Protein AF-A0A414UQ71-F1 (afdb_monomer)

Secondary structure (DSSP, 8-state):
------HHHHH-GGGTTS-HHHHHHHHHHHHHHHTTTTTT-B-TTS-B-EE--HHHHHHHHT--HHHHHHHHHHHBTTTSSSSEEEEPPSTTPPPEEEEPPHHHHHHHHH--

Organism: Mediterraneibacter gnavus (NCBI:txid33038)

Foldseek 3Di:
DDQDQDPCCVPPPLNVPQDPLLSVVLSVLVVVQVCQVVVVQADPVRAHWDQQDLVNSCVVVVDDSVVSVVSVLCCEPPRHLHQWHWDDDPDPGGITIHGDDSVVSVVVSVVD

pLDDT: mean 93.07, std 5.31, range [68.31, 98.5]

Solvent-accessible surface area (backbone atoms only — not comparable to full-atom values): 6624 Å² total; per-residue (Å²): 140,81,90,84,78,60,64,66,64,71,73,32,75,94,37,64,83,59,52,68,69,36,55,52,49,53,51,54,52,50,57,54,43,74,50,13,68,86,71,61,32,49,48,99,85,71,47,64,27,37,76,72,53,62,66,54,46,17,66,76,68,74,42,54,66,73,53,34,52,48,39,51,38,53,29,18,57,88,76,36,70,34,45,28,43,79,43,83,43,81,81,93,51,67,44,39,36,31,77,48,59,68,72,58,40,54,51,59,62,71,76,106

Nearest PDB structures (foldseek):
  4pql-assembly1_A  TM=7.680E-01  e=7.311E-08  Staphylococcus aureus
  5kbj-assembly2_D  TM=7.665E-01  e=2.384E-07  Staphylococcus aureus
  4pta-assembly1_D  TM=7.851E-01  e=1.201E-05  Staphylococcus aureus subsp. aureus USA300
  5kbj-assembly1_C  TM=7.275E-01  e=6.445E-06  Staphylococcus aureus
  5kbj-assembly2_G  TM=7.678E-01  e=9.361E-06  Staphylococcus aureus

Structure (mmCIF, N/CA/C/O backbone):
data_AF-A0A414UQ71-F1
#
_entry.id   AF-A0A414UQ71-F1
#
loop_
_atom_site.group_PDB
_atom_site.id
_atom_site.type_symbol
_atom_site.label_atom_id
_atom_site.label_alt_id
_atom_site.label_comp_id
_atom_site.label_asym_id
_atom_site.label_entity_id
_atom_site.label_seq_id
_atom_site.pdbx_PDB_ins_code
_atom_site.Cartn_x
_atom_site.Cartn_y
_atom_site.Cartn_z
_atom_site.occupancy
_atom_site.B_iso_or_equiv
_atom_site.auth_seq_id
_atom_site.auth_comp_id
_atom_site.auth_asym_id
_atom_site.auth_atom_id
_atom_site.pdbx_PDB_model_num
ATOM 1 N N . ASN A 1 1 ? -3.320 -20.129 -7.054 1.00 68.31 1 ASN A N 1
ATOM 2 C CA . ASN A 1 1 ? -3.684 -18.701 -7.013 1.00 68.31 1 ASN A CA 1
ATOM 3 C C . ASN A 1 1 ? -2.677 -17.933 -7.854 1.00 68.31 1 ASN A C 1
ATOM 5 O O . ASN A 1 1 ? -1.501 -18.261 -7.757 1.00 68.31 1 ASN A O 1
ATOM 9 N N . VAL A 1 2 ? -3.111 -17.008 -8.711 1.00 82.00 2 VAL A N 1
ATOM 10 C CA . VAL A 1 2 ? -2.233 -16.203 -9.585 1.00 82.00 2 VAL A CA 1
ATOM 11 C C . VAL A 1 2 ? -2.564 -14.737 -9.348 1.00 82.00 2 VAL A C 1
ATOM 13 O O . VAL A 1 2 ? -3.735 -14.380 -9.405 1.00 82.00 2 VAL A O 1
ATOM 16 N N . ILE A 1 3 ? -1.549 -13.903 -9.120 1.00 80.25 3 ILE A N 1
ATOM 17 C CA . ILE A 1 3 ? -1.726 -12.451 -9.017 1.00 80.25 3 ILE A CA 1
ATOM 18 C C . ILE A 1 3 ? -1.723 -11.876 -10.433 1.00 80.25 3 ILE A C 1
ATOM 20 O O . ILE A 1 3 ? -0.749 -12.028 -11.174 1.00 80.25 3 ILE A O 1
ATOM 24 N N . LEU A 1 4 ? -2.816 -11.218 -10.812 1.00 85.06 4 LEU A N 1
ATOM 25 C CA . LEU A 1 4 ? -2.936 -10.525 -12.091 1.00 85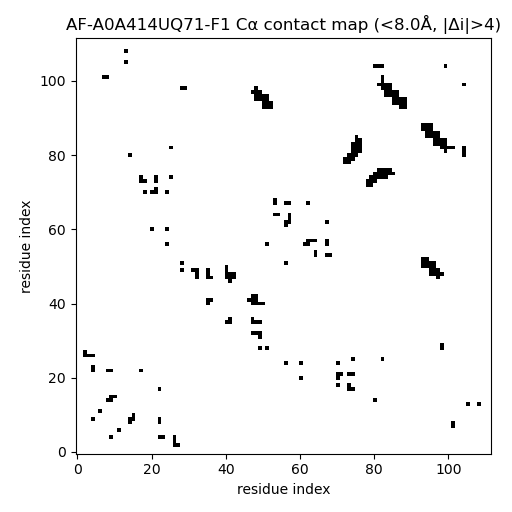.06 4 LEU A CA 1
ATOM 26 C C . LEU A 1 4 ? -2.641 -9.040 -11.891 1.00 85.06 4 LEU A C 1
ATOM 28 O O . LEU A 1 4 ? -3.396 -8.332 -11.231 1.00 85.06 4 LEU A O 1
ATOM 32 N N . ILE A 1 5 ? -1.548 -8.573 -12.492 1.00 88.06 5 ILE A N 1
ATOM 33 C CA . ILE A 1 5 ? -1.151 -7.165 -12.455 1.00 88.06 5 ILE A CA 1
ATOM 34 C C . ILE A 1 5 ? -1.530 -6.520 -13.803 1.00 88.06 5 ILE A C 1
ATOM 36 O O . ILE A 1 5 ? -1.054 -6.970 -14.849 1.00 88.06 5 ILE A O 1
ATOM 40 N N . PRO A 1 6 ? -2.375 -5.475 -13.819 1.00 88.69 6 PRO A N 1
ATOM 41 C CA . PRO A 1 6 ? -2.713 -4.685 -14.985 1.00 88.69 6 PRO A CA 1
ATOM 42 C C . PRO A 1 6 ? -1.471 -4.088 -15.620 1.00 88.69 6 PRO A C 1
ATOM 44 O O . PRO A 1 6 ? -0.589 -3.527 -14.961 1.00 88.69 6 PRO A O 1
ATOM 47 N N . LYS A 1 7 ? -1.450 -4.177 -16.945 1.00 90.94 7 LYS A N 1
ATOM 48 C CA . LYS A 1 7 ? -0.373 -3.670 -17.791 1.00 90.94 7 LYS A CA 1
ATOM 49 C C . LYS A 1 7 ? -0.153 -2.178 -17.579 1.00 90.94 7 LYS A C 1
ATOM 51 O O . LYS A 1 7 ? 0.975 -1.716 -17.682 1.00 90.94 7 LYS A O 1
ATOM 56 N N . GLU A 1 8 ? -1.204 -1.443 -17.242 1.00 91.50 8 GLU A N 1
ATOM 57 C CA . GLU A 1 8 ? -1.165 -0.020 -16.949 1.00 91.50 8 GLU A CA 1
ATOM 58 C C . GLU A 1 8 ? -0.205 0.285 -15.799 1.00 91.50 8 GLU A C 1
ATOM 60 O O . GLU A 1 8 ? 0.565 1.230 -15.916 1.00 91.50 8 GLU A O 1
ATOM 65 N N . LEU A 1 9 ? -0.194 -0.514 -14.724 1.00 90.94 9 LEU A N 1
ATOM 66 C CA . LEU A 1 9 ? 0.718 -0.281 -13.600 1.00 90.94 9 LEU A CA 1
ATOM 67 C C . LEU A 1 9 ? 2.174 -0.613 -13.961 1.00 90.94 9 LEU A C 1
ATOM 69 O O . LEU A 1 9 ? 3.091 0.031 -13.461 1.00 90.94 9 LEU A O 1
ATOM 73 N N . VAL A 1 10 ? 2.378 -1.601 -14.834 1.00 92.12 10 VAL A N 1
ATOM 74 C CA . VAL A 1 10 ? 3.711 -2.125 -15.171 1.00 92.12 10 VAL A CA 1
ATOM 75 C C . VAL A 1 10 ? 4.389 -1.315 -16.278 1.00 92.12 10 VAL A C 1
ATOM 77 O O . VAL A 1 10 ? 5.585 -1.049 -16.205 1.00 92.12 10 VAL A O 1
ATOM 80 N N . PHE A 1 11 ? 3.641 -0.934 -17.313 1.00 93.12 11 PHE A N 1
ATOM 81 C CA . PHE A 1 11 ? 4.190 -0.424 -18.573 1.00 93.12 11 PHE A CA 1
ATOM 82 C C . PHE A 1 11 ? 3.891 1.056 -18.834 1.00 93.12 11 PHE A C 1
ATOM 84 O O . PHE A 1 11 ? 4.337 1.592 -19.847 1.00 93.12 11 PHE A O 1
ATOM 91 N N . THR A 1 12 ? 3.154 1.738 -17.954 1.00 93.44 12 THR A N 1
ATOM 92 C CA . THR A 1 12 ? 2.938 3.186 -18.095 1.00 93.44 12 THR A CA 1
ATOM 93 C C . THR A 1 12 ? 4.110 3.959 -17.508 1.00 93.44 12 THR A C 1
ATOM 95 O O . THR A 1 12 ? 4.491 3.751 -16.358 1.00 93.44 12 THR A O 1
ATOM 98 N N . GLU A 1 13 ? 4.625 4.929 -18.262 1.00 93.12 13 GLU A N 1
ATOM 99 C CA . GLU A 1 13 ? 5.788 5.731 -17.867 1.00 93.12 13 GLU A CA 1
ATOM 100 C C . GLU A 1 13 ? 5.593 6.491 -16.545 1.00 93.12 13 GLU A C 1
ATOM 102 O O . GLU A 1 13 ? 6.521 6.602 -15.745 1.00 93.12 13 GLU A O 1
ATOM 107 N N . ALA A 1 14 ? 4.359 6.906 -16.245 1.00 91.56 14 ALA A N 1
ATOM 108 C CA . ALA A 1 14 ? 3.995 7.530 -14.972 1.00 91.56 14 ALA A CA 1
ATOM 109 C C . ALA A 1 14 ? 4.315 6.655 -13.739 1.00 91.56 14 ALA A C 1
ATOM 111 O O . ALA A 1 14 ? 4.502 7.181 -12.644 1.00 91.56 14 ALA A O 1
ATOM 112 N N . PHE A 1 15 ? 4.410 5.332 -13.911 1.00 93.19 15 PHE A N 1
ATOM 113 C CA . PHE A 1 15 ? 4.730 4.370 -12.856 1.00 93.19 15 PHE A CA 1
ATOM 114 C C . PHE A 1 15 ? 6.121 3.744 -13.008 1.00 93.19 15 PHE A C 1
ATOM 116 O O . PHE A 1 15 ? 6.480 2.873 -12.221 1.00 93.19 15 PHE A O 1
ATOM 123 N N . ALA A 1 16 ? 6.941 4.200 -13.962 1.00 91.69 16 ALA A N 1
ATOM 124 C CA . ALA A 1 16 ? 8.233 3.581 -14.275 1.00 91.69 16 ALA A CA 1
ATOM 125 C C . ALA A 1 16 ? 9.228 3.580 -13.099 1.00 91.69 16 ALA A C 1
ATOM 127 O O . ALA A 1 16 ? 10.125 2.742 -13.042 1.00 91.69 1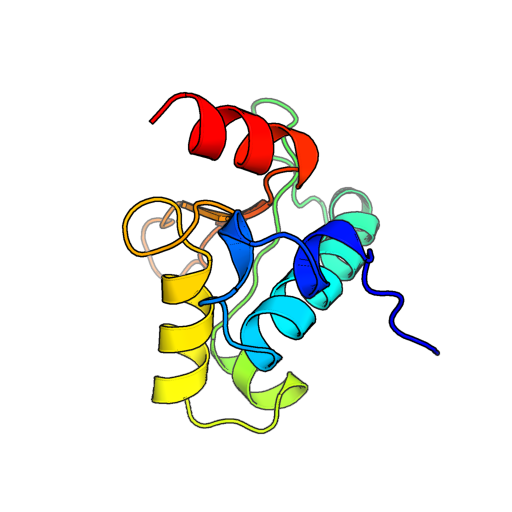6 ALA A O 1
ATOM 128 N N . LYS A 1 17 ? 9.079 4.517 -12.154 1.00 91.25 17 LYS A N 1
ATOM 129 C CA . LYS A 1 17 ? 9.914 4.599 -10.945 1.00 91.25 17 LYS A CA 1
ATOM 130 C C . LYS A 1 17 ? 9.379 3.775 -9.774 1.00 91.25 17 LYS A C 1
ATOM 132 O O . LYS A 1 17 ? 10.079 3.651 -8.773 1.00 91.25 17 LYS A O 1
ATOM 137 N N . LEU A 1 18 ? 8.164 3.235 -9.876 1.00 95.25 18 LEU A N 1
ATOM 138 C CA . LEU A 1 18 ? 7.573 2.453 -8.801 1.00 95.25 18 LEU A CA 1
ATOM 139 C C . LEU A 1 18 ? 8.274 1.085 -8.724 1.00 95.25 18 LEU A C 1
ATOM 141 O O . LEU A 1 18 ? 8.298 0.366 -9.725 1.00 95.25 18 LEU A O 1
ATOM 145 N N . PRO A 1 19 ? 8.830 0.689 -7.563 1.00 95.81 19 PRO A N 1
ATOM 146 C CA . PRO A 1 19 ? 9.463 -0.619 -7.420 1.00 95.81 19 PRO A CA 1
ATOM 147 C C . PRO A 1 19 ? 8.484 -1.760 -7.727 1.00 95.81 19 PRO A C 1
ATOM 149 O O . PRO A 1 19 ? 7.326 -1.697 -7.317 1.00 95.81 19 PRO A O 1
ATOM 152 N N . GLY A 1 20 ? 8.951 -2.839 -8.363 1.00 95.00 20 GLY A N 1
ATOM 153 C CA . GLY A 1 20 ? 8.108 -4.010 -8.660 1.00 95.00 20 GLY A CA 1
ATOM 154 C C . GLY A 1 20 ? 7.418 -4.584 -7.415 1.00 95.00 20 GLY A C 1
ATOM 155 O O . GLY A 1 20 ? 6.224 -4.860 -7.439 1.00 95.00 20 GLY A O 1
ATOM 156 N N . ASP A 1 21 ? 8.118 -4.639 -6.280 1.00 95.81 21 ASP A N 1
ATOM 157 C CA . ASP A 1 21 ? 7.531 -5.076 -5.005 1.00 95.81 21 ASP A CA 1
ATOM 158 C C . ASP A 1 21 ? 6.400 -4.155 -4.522 1.00 95.81 21 ASP A C 1
ATOM 160 O O . ASP A 1 21 ? 5.461 -4.616 -3.879 1.00 95.81 21 ASP A O 1
ATOM 164 N N . ALA A 1 22 ? 6.456 -2.858 -4.840 1.00 97.00 22 ALA A N 1
ATOM 165 C CA . ALA A 1 22 ? 5.389 -1.918 -4.505 1.00 97.00 22 ALA A CA 1
ATOM 166 C C . ALA A 1 22 ? 4.183 -2.104 -5.439 1.00 97.00 22 ALA A C 1
ATOM 168 O O . ALA A 1 22 ? 3.042 -1.998 -4.991 1.00 97.00 22 ALA A O 1
ATOM 169 N N . GLN A 1 23 ? 4.422 -2.450 -6.710 1.00 95.38 23 GLN A N 1
ATOM 170 C CA . GLN A 1 23 ? 3.356 -2.838 -7.639 1.00 95.38 23 GLN A CA 1
ATOM 171 C C . GLN A 1 23 ? 2.627 -4.093 -7.145 1.00 95.38 23 GLN A C 1
ATOM 173 O O . GLN A 1 23 ? 1.398 -4.109 -7.084 1.00 95.38 23 GLN A O 1
ATOM 178 N N . ILE A 1 24 ? 3.385 -5.114 -6.732 1.00 95.12 24 ILE A N 1
ATOM 179 C CA . ILE A 1 24 ? 2.848 -6.349 -6.149 1.00 95.12 24 ILE A CA 1
ATOM 180 C C . ILE A 1 24 ? 2.062 -6.031 -4.873 1.00 95.12 24 ILE A C 1
ATOM 182 O O . ILE A 1 24 ? 0.917 -6.457 -4.745 1.00 95.12 24 ILE A O 1
ATOM 186 N N . LEU A 1 25 ? 2.634 -5.237 -3.961 1.00 96.12 25 LEU A N 1
ATOM 187 C CA . LEU A 1 25 ? 1.978 -4.846 -2.714 1.00 96.12 25 LEU A CA 1
ATOM 188 C C . LEU A 1 25 ? 0.630 -4.160 -2.961 1.00 96.12 25 LEU A C 1
ATOM 190 O O . LEU A 1 25 ? -0.352 -4.484 -2.300 1.00 96.12 25 LEU A O 1
ATOM 194 N N . TYR A 1 26 ? 0.566 -3.233 -3.919 1.00 95.94 26 TYR A N 1
ATOM 195 C CA . TYR A 1 26 ? -0.683 -2.565 -4.275 1.00 95.94 26 TYR A CA 1
ATOM 196 C C . TYR A 1 26 ? -1.755 -3.558 -4.748 1.00 95.94 26 TYR A C 1
ATOM 198 O O . TYR A 1 26 ? -2.897 -3.461 -4.303 1.00 95.94 26 TYR A O 1
ATOM 206 N N . PHE A 1 27 ? -1.393 -4.543 -5.577 1.00 93.00 27 PHE A N 1
ATOM 207 C CA . PHE A 1 27 ? -2.339 -5.566 -6.036 1.00 93.00 27 PHE A CA 1
ATOM 208 C C . PHE A 1 27 ? -2.811 -6.497 -4.933 1.00 93.00 27 PHE A C 1
ATOM 210 O O . PHE A 1 27 ? -4.006 -6.756 -4.830 1.00 93.00 27 PHE A O 1
ATOM 217 N N . VAL A 1 28 ? -1.905 -6.933 -4.062 1.00 92.94 28 VAL A N 1
ATOM 218 C CA . VAL A 1 28 ? -2.286 -7.732 -2.895 1.00 92.94 28 VAL A CA 1
ATOM 219 C C . VAL A 1 28 ? -3.248 -6.942 -2.003 1.00 92.94 28 VAL A C 1
ATOM 221 O O . VAL A 1 28 ? -4.277 -7.463 -1.591 1.00 92.94 28 VAL A O 1
ATOM 224 N N . MET A 1 29 ? -2.993 -5.654 -1.763 1.00 95.25 29 MET A N 1
ATOM 225 C CA . MET A 1 29 ? -3.912 -4.814 -0.987 1.00 95.25 29 MET A CA 1
ATOM 226 C C . MET A 1 29 ? -5.285 -4.626 -1.663 1.00 95.25 29 MET A C 1
ATOM 228 O O . MET A 1 29 ? -6.280 -4.481 -0.956 1.00 95.25 29 MET A O 1
ATOM 232 N N . LEU A 1 30 ? -5.371 -4.646 -3.001 1.00 93.38 30 LEU A N 1
ATOM 233 C CA . LEU A 1 30 ? -6.659 -4.654 -3.711 1.00 93.38 30 LEU A CA 1
ATOM 234 C C . LEU A 1 30 ? -7.434 -5.954 -3.470 1.00 93.38 30 LEU A C 1
ATOM 236 O O . LEU A 1 30 ? -8.646 -5.899 -3.298 1.00 93.38 30 LEU A O 1
ATOM 240 N N . GLU A 1 31 ? -6.757 -7.103 -3.401 1.00 90.38 31 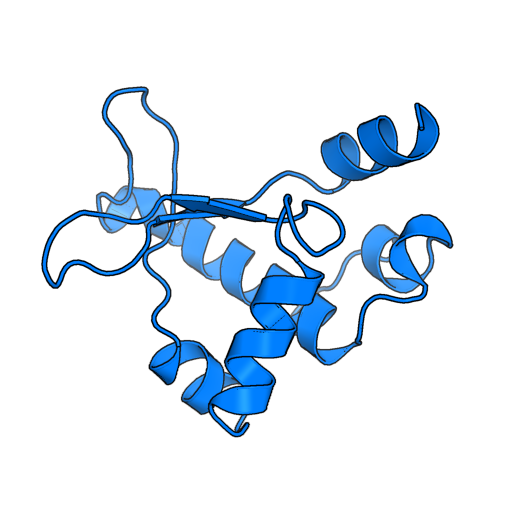GLU A N 1
ATOM 241 C CA . GLU A 1 31 ? -7.410 -8.367 -3.040 1.00 90.38 31 GLU A CA 1
ATOM 242 C C . GLU A 1 31 ? -7.966 -8.317 -1.612 1.00 90.38 31 GLU A C 1
ATOM 244 O O . GLU A 1 31 ? -9.115 -8.686 -1.396 1.00 90.38 31 GLU A O 1
ATOM 249 N N . TYR A 1 32 ? -7.219 -7.756 -0.653 1.00 92.19 32 TYR A N 1
ATOM 250 C CA . TYR A 1 32 ? -7.717 -7.559 0.718 1.00 92.19 32 TYR A CA 1
ATOM 251 C C . TYR A 1 32 ? -8.910 -6.598 0.781 1.00 92.19 32 TYR A C 1
ATOM 253 O O . TYR A 1 32 ? -9.746 -6.723 1.677 1.00 92.19 32 TYR A O 1
ATOM 261 N N . LEU A 1 33 ? -8.988 -5.634 -0.144 1.00 94.62 33 LEU A N 1
ATOM 262 C CA . LEU A 1 33 ? -10.114 -4.709 -0.237 1.00 94.62 33 LEU A CA 1
ATOM 263 C C . LEU A 1 33 ? -11.395 -5.413 -0.712 1.00 94.62 33 LEU A C 1
ATOM 265 O O . LEU A 1 33 ? -12.477 -4.994 -0.313 1.00 94.62 33 LEU A O 1
ATOM 269 N N . ASN A 1 34 ? -11.292 -6.485 -1.506 1.00 92.69 34 ASN A N 1
ATOM 270 C CA . ASN A 1 34 ? -12.464 -7.262 -1.929 1.00 92.69 34 ASN A CA 1
ATOM 271 C C . ASN A 1 34 ? -13.184 -7.908 -0.735 1.00 92.69 34 ASN A C 1
ATOM 273 O O . ASN A 1 34 ? -14.405 -8.014 -0.752 1.00 92.69 34 ASN A O 1
ATOM 277 N N . ASP A 1 35 ? -12.445 -8.253 0.322 1.00 93.12 35 ASP A N 1
ATOM 278 C CA . ASP A 1 35 ? -13.001 -8.807 1.564 1.00 93.12 35 ASP A CA 1
ATOM 279 C C . ASP A 1 35 ? -13.352 -7.722 2.604 1.00 93.12 35 ASP A C 1
ATOM 281 O O . ASP A 1 35 ? -13.767 -8.034 3.724 1.00 93.12 35 ASP A O 1
ATOM 285 N N . ALA A 1 36 ? -13.099 -6.441 2.307 1.00 95.19 36 ALA A N 1
ATOM 286 C CA . ALA A 1 36 ? -13.184 -5.366 3.296 1.00 95.19 36 ALA A CA 1
ATOM 287 C C . ALA A 1 36 ? -14.600 -5.204 3.854 1.00 95.19 36 ALA A C 1
ATOM 289 O O . ALA A 1 36 ? -14.764 -4.973 5.051 1.00 95.19 36 ALA A O 1
ATOM 290 N N . GLU A 1 37 ? -15.616 -5.352 3.006 1.00 94.12 37 GLU A N 1
ATOM 291 C CA . GLU A 1 37 ? -17.014 -5.225 3.411 1.00 94.12 37 GLU A CA 1
ATOM 292 C C . GLU A 1 37 ? -17.407 -6.311 4.421 1.00 94.12 37 GLU A C 1
ATOM 294 O O . GLU A 1 37 ? -17.931 -5.995 5.489 1.00 94.12 37 GLU A O 1
ATOM 299 N N . GLU A 1 38 ? -17.045 -7.570 4.155 1.00 94.88 38 GLU A N 1
ATOM 300 C CA . GLU A 1 38 ? -17.294 -8.699 5.063 1.00 94.88 38 GLU A CA 1
ATOM 301 C C . GLU A 1 38 ? -16.581 -8.529 6.414 1.00 94.88 38 GLU A C 1
ATOM 303 O O . GLU A 1 38 ? -17.096 -8.930 7.458 1.00 94.88 38 GLU A O 1
ATOM 308 N N . LYS A 1 39 ? -15.407 -7.885 6.411 1.00 93.88 39 LYS A N 1
ATOM 309 C CA . LYS A 1 39 ? -14.619 -7.567 7.615 1.00 93.88 39 LYS A CA 1
ATOM 310 C C . LY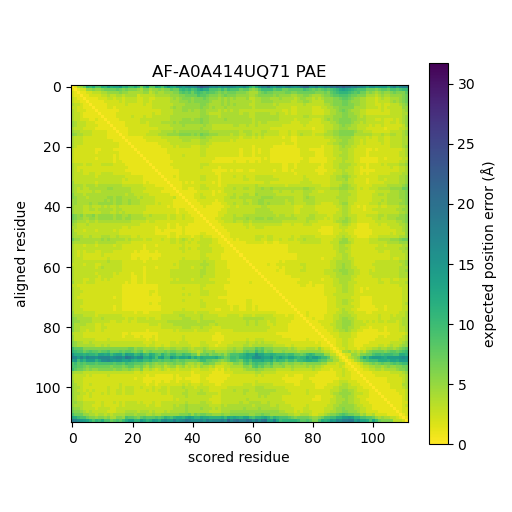S A 1 39 ? -15.091 -6.298 8.334 1.00 93.88 39 LYS A C 1
ATOM 312 O O . LYS A 1 39 ? -14.513 -5.928 9.357 1.00 93.88 39 LYS A O 1
ATOM 317 N N . GLY A 1 40 ? -16.115 -5.614 7.822 1.00 95.25 40 GLY A N 1
ATOM 318 C CA . GLY A 1 40 ? -16.603 -4.351 8.374 1.00 95.25 40 GLY A CA 1
ATOM 319 C C . GLY A 1 40 ? -15.611 -3.194 8.224 1.00 95.25 40 GLY A C 1
ATOM 320 O O . GLY A 1 40 ? -15.688 -2.212 8.962 1.00 95.25 40 GLY A O 1
ATOM 321 N N . TRP A 1 41 ? -14.670 -3.281 7.283 1.00 96.19 41 TRP A N 1
ATOM 322 C CA . TRP A 1 41 ? -13.729 -2.211 6.955 1.00 96.19 41 TRP A CA 1
ATOM 323 C C . TRP A 1 41 ? -14.356 -1.184 6.009 1.00 96.19 41 TRP A C 1
ATOM 325 O O . TRP A 1 41 ? -13.873 -0.9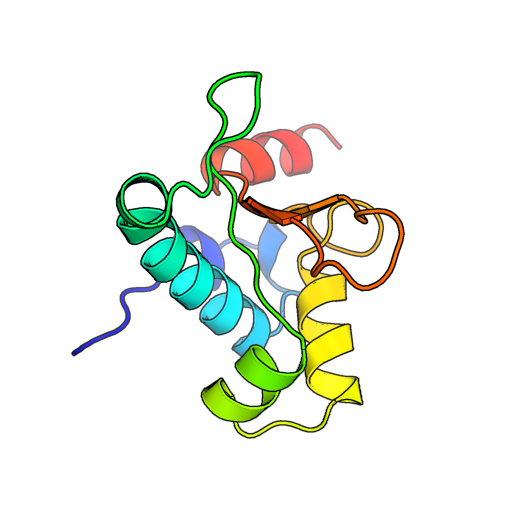02 4.912 1.00 96.19 41 TRP A O 1
ATOM 335 N N . ILE A 1 42 ? -15.448 -0.603 6.487 1.00 96.25 42 ILE A N 1
ATOM 336 C CA . ILE A 1 42 ? -16.179 0.493 5.873 1.00 96.25 42 ILE A CA 1
ATOM 337 C C . ILE A 1 42 ? -16.247 1.632 6.888 1.00 96.25 42 ILE A C 1
ATOM 339 O O . ILE A 1 42 ? -16.483 1.410 8.077 1.00 96.25 42 ILE A O 1
ATOM 343 N N . ASP A 1 43 ? -15.928 2.851 6.465 1.00 95.06 43 ASP A N 1
ATOM 344 C CA . ASP A 1 43 ? -16.027 4.008 7.351 1.00 95.06 43 ASP A CA 1
ATOM 345 C C . ASP A 1 43 ? -17.434 4.623 7.364 1.00 95.06 43 ASP A C 1
ATOM 347 O O . ASP A 1 43 ? -18.361 4.154 6.708 1.00 95.06 43 ASP A O 1
ATOM 351 N N . GLU A 1 44 ? -17.589 5.681 8.156 1.00 94.94 44 GLU A N 1
ATOM 352 C CA . GLU A 1 44 ? -18.856 6.388 8.372 1.00 94.94 44 GLU A CA 1
ATOM 353 C C . GLU A 1 44 ? -19.439 7.002 7.086 1.00 94.94 44 GLU A C 1
ATOM 355 O O . GLU A 1 44 ? -20.639 7.255 7.023 1.00 94.94 44 GLU A O 1
ATOM 360 N N . GLU A 1 45 ? -18.614 7.222 6.056 1.00 95.88 45 GLU A N 1
ATOM 361 C CA . GLU A 1 45 ? -19.028 7.753 4.751 1.00 95.88 45 GLU A CA 1
ATOM 362 C C . GLU A 1 45 ? -19.334 6.634 3.739 1.00 95.88 45 GLU A C 1
ATOM 364 O O . GLU A 1 45 ? -19.592 6.903 2.566 1.00 95.88 45 GLU A O 1
ATOM 369 N N . GLY A 1 46 ? -19.294 5.368 4.166 1.00 95.44 46 GLY A N 1
ATOM 370 C CA . GLY A 1 46 ? -19.485 4.216 3.290 1.00 95.44 46 GLY A CA 1
ATOM 371 C C . GLY A 1 46 ? -18.249 3.874 2.455 1.00 95.44 46 GLY A C 1
ATOM 372 O O . GLY A 1 46 ? -18.348 3.134 1.475 1.00 95.44 46 GLY A O 1
ATOM 373 N N . LYS A 1 47 ? -17.071 4.410 2.798 1.00 96.25 47 LYS A N 1
ATOM 374 C CA . LYS A 1 47 ? -15.850 4.176 2.030 1.00 96.25 47 LYS A CA 1
ATOM 375 C C . LYS A 1 47 ? -15.079 2.982 2.579 1.00 96.25 47 LYS A C 1
ATOM 377 O O . LYS A 1 47 ? -14.690 2.959 3.749 1.00 96.25 47 LYS A O 1
ATOM 382 N N . LEU A 1 48 ? -14.793 2.026 1.697 1.00 97.44 48 LEU A N 1
ATOM 383 C CA . LEU A 1 48 ? -13.961 0.873 2.028 1.00 97.44 48 LEU A CA 1
ATOM 384 C C . LEU A 1 48 ? -12.508 1.280 2.295 1.00 97.44 48 LEU A C 1
ATOM 386 O O . LEU A 1 48 ? -11.935 2.148 1.623 1.00 97.44 48 LEU A O 1
ATOM 390 N N . TYR A 1 49 ? -11.910 0.610 3.270 1.00 97.38 49 TYR A N 1
ATOM 391 C CA . TYR A 1 49 ? -10.496 0.693 3.604 1.00 97.38 49 TYR A CA 1
ATOM 392 C C . TYR A 1 49 ? -9.957 -0.700 3.934 1.00 97.38 49 TYR A C 1
ATOM 394 O O . TYR A 1 49 ? -10.709 -1.661 4.035 1.00 97.38 49 TYR A O 1
ATOM 402 N N . ILE A 1 50 ? -8.646 -0.810 4.127 1.00 96.94 50 ILE A N 1
ATOM 403 C CA . ILE A 1 50 ? -8.039 -1.989 4.750 1.00 96.94 50 ILE A CA 1
ATOM 404 C C . ILE A 1 50 ? -7.212 -1.576 5.964 1.00 96.94 50 ILE A C 1
ATOM 406 O O . ILE A 1 50 ? -6.611 -0.495 5.987 1.00 96.94 50 ILE A O 1
ATOM 410 N N . GLU A 1 51 ? -7.171 -2.436 6.975 1.00 93.62 51 GLU A N 1
ATOM 411 C CA . GLU A 1 51 ? -6.178 -2.360 8.044 1.00 93.62 51 GLU A CA 1
ATOM 412 C C . GLU A 1 51 ? -5.016 -3.268 7.650 1.00 93.62 51 GLU A C 1
ATOM 414 O O . GLU A 1 51 ? -5.161 -4.487 7.599 1.00 93.62 51 GLU A O 1
ATOM 419 N N . PHE A 1 52 ? -3.868 -2.672 7.325 1.00 90.88 52 PHE A N 1
ATOM 420 C CA . PHE A 1 52 ? -2.719 -3.410 6.793 1.00 90.88 52 PHE A CA 1
ATOM 421 C C . PHE A 1 52 ? -1.455 -3.092 7.605 1.00 90.88 52 PHE A C 1
ATOM 423 O O . PHE A 1 52 ? -0.756 -2.111 7.325 1.00 90.88 52 PHE A O 1
ATOM 430 N N . PRO A 1 53 ? -1.185 -3.854 8.682 1.00 91.56 53 PRO A N 1
ATOM 431 C CA . PRO A 1 53 ? -0.020 -3.637 9.530 1.00 91.56 53 PRO A CA 1
ATOM 432 C C . PRO A 1 53 ? 1.296 -3.835 8.771 1.00 91.56 53 PRO A C 1
ATOM 434 O O . PRO A 1 53 ? 1.392 -4.671 7.878 1.00 91.56 53 PRO A O 1
ATOM 437 N N . ILE A 1 54 ? 2.358 -3.141 9.195 1.00 94.19 54 ILE A N 1
ATOM 438 C CA . ILE A 1 54 ? 3.703 -3.323 8.616 1.00 94.19 54 ILE A CA 1
ATOM 439 C C . ILE A 1 54 ? 4.157 -4.785 8.701 1.00 94.19 54 ILE A C 1
ATOM 441 O O . ILE A 1 54 ? 4.737 -5.302 7.749 1.00 94.19 54 ILE A O 1
ATOM 445 N N . GLN A 1 55 ? 3.835 -5.467 9.803 1.00 95.12 55 GLN A N 1
ATOM 446 C CA . GLN A 1 55 ? 4.151 -6.883 9.984 1.00 95.12 55 GLN A CA 1
ATOM 447 C C . GLN A 1 55 ? 3.513 -7.773 8.906 1.00 95.12 55 GLN A C 1
ATOM 449 O O . GLN A 1 55 ? 4.143 -8.731 8.469 1.00 95.12 55 GLN A O 1
ATOM 454 N N . GLU A 1 56 ? 2.304 -7.443 8.444 1.00 94.31 56 GLU A N 1
ATOM 455 C CA . GLU A 1 56 ? 1.624 -8.191 7.381 1.00 94.31 56 GLU A CA 1
ATOM 456 C C . GLU A 1 56 ? 2.402 -8.077 6.065 1.00 94.31 56 GLU A C 1
ATOM 458 O O . GLU A 1 56 ? 2.697 -9.079 5.420 1.00 94.31 56 GLU A O 1
ATOM 463 N N . ILE A 1 57 ? 2.854 -6.867 5.720 1.00 96.00 57 ILE A N 1
ATOM 464 C CA . ILE A 1 57 ? 3.687 -6.616 4.532 1.00 96.00 57 ILE A CA 1
ATOM 465 C C . ILE A 1 57 ? 5.005 -7.385 4.619 1.00 96.00 57 ILE A C 1
ATOM 467 O O . ILE A 1 57 ? 5.430 -8.006 3.646 1.00 96.00 57 ILE A O 1
ATOM 471 N N . MET A 1 58 ? 5.657 -7.345 5.783 1.00 97.94 58 MET A N 1
ATOM 472 C CA . MET A 1 58 ? 6.910 -8.064 6.015 1.00 97.94 58 MET A CA 1
ATOM 473 C C . MET A 1 58 ? 6.739 -9.568 5.823 1.00 97.94 58 MET A C 1
ATOM 475 O O . MET A 1 58 ? 7.599 -10.199 5.212 1.00 97.94 58 MET A O 1
ATOM 479 N N . ASN A 1 59 ? 5.637 -10.130 6.321 1.00 96.75 59 ASN A N 1
ATOM 480 C CA . ASN A 1 59 ? 5.340 -11.551 6.204 1.00 96.75 59 ASN A CA 1
ATOM 481 C C . ASN A 1 59 ? 5.030 -11.944 4.755 1.00 96.75 59 ASN A C 1
ATOM 483 O O . ASN A 1 59 ? 5.570 -12.938 4.278 1.00 96.75 59 ASN A O 1
ATOM 487 N N . LEU A 1 60 ? 4.211 -11.153 4.053 1.00 94.19 60 LEU A N 1
ATOM 488 C CA . LEU A 1 60 ? 3.803 -11.417 2.669 1.00 94.19 60 LEU A CA 1
ATOM 489 C C . LEU A 1 60 ? 4.957 -11.294 1.672 1.00 94.19 60 LEU A C 1
ATOM 491 O O . LEU A 1 60 ? 5.068 -12.095 0.750 1.00 94.19 60 LEU A O 1
ATOM 495 N N . LEU A 1 61 ? 5.807 -10.278 1.838 1.00 95.44 61 LEU A N 1
ATOM 496 C CA . LEU A 1 61 ? 6.894 -9.974 0.900 1.00 95.44 61 LEU A CA 1
ATOM 497 C C . LEU A 1 61 ? 8.263 -10.458 1.386 1.00 95.44 61 LEU A C 1
ATOM 499 O O . LEU A 1 61 ? 9.276 -10.171 0.746 1.00 95.44 61 LEU A O 1
ATOM 503 N N . HIS A 1 62 ? 8.307 -11.148 2.530 1.00 97.19 62 HIS A N 1
ATOM 504 C CA . HIS A 1 62 ? 9.528 -11.629 3.180 1.00 97.19 62 HIS A CA 1
ATOM 505 C C . HIS A 1 62 ? 10.618 -10.551 3.275 1.00 97.19 62 HIS A C 1
ATOM 507 O O . HIS A 1 62 ? 11.791 -10.781 2.973 1.00 97.19 62 HIS A O 1
ATOM 513 N N . CYS A 1 63 ? 10.223 -9.339 3.664 1.00 97.88 63 CYS A N 1
ATOM 514 C CA . CYS A 1 63 ? 11.100 -8.177 3.661 1.00 97.88 63 CYS A CA 1
ATOM 515 C C . CYS A 1 63 ? 11.311 -7.590 5.056 1.00 97.88 63 CYS A C 1
ATOM 517 O O . CYS A 1 63 ? 10.501 -7.766 5.963 1.00 97.88 63 CYS A O 1
ATOM 519 N N . SER A 1 64 ? 12.397 -6.830 5.219 1.00 98.50 64 SER A N 1
ATOM 520 C CA . SER A 1 64 ? 12.636 -6.078 6.451 1.00 98.50 64 SER A CA 1
ATOM 521 C C . SER A 1 64 ? 11.562 -5.013 6.674 1.00 98.50 64 SER A C 1
ATOM 523 O O . SER A 1 64 ? 10.988 -4.485 5.719 1.00 98.50 64 SER A O 1
ATOM 525 N N . GLU A 1 65 ? 11.353 -4.630 7.933 1.00 98.19 65 GLU A N 1
ATOM 526 C CA . GLU A 1 65 ? 10.430 -3.555 8.314 1.00 98.19 65 GLU A CA 1
ATOM 527 C C . GLU A 1 65 ? 10.723 -2.258 7.551 1.00 98.19 65 GLU A C 1
ATOM 529 O O . GLU A 1 65 ? 9.831 -1.641 6.974 1.00 98.19 65 GLU A O 1
ATOM 534 N N . ARG A 1 66 ? 12.009 -1.895 7.443 1.00 98.44 66 ARG A N 1
ATOM 535 C CA . ARG A 1 66 ? 12.456 -0.724 6.679 1.00 98.44 66 ARG A CA 1
ATOM 536 C C . ARG A 1 66 ? 12.006 -0.783 5.218 1.00 98.44 66 ARG A C 1
ATOM 538 O O . ARG A 1 66 ? 11.614 0.242 4.664 1.00 98.44 66 ARG A O 1
ATOM 545 N N . LYS A 1 67 ? 12.086 -1.957 4.584 1.00 98.31 67 LYS A N 1
ATOM 546 C CA . LYS A 1 67 ? 11.631 -2.133 3.202 1.00 98.31 67 LYS A CA 1
ATOM 547 C C . LYS A 1 67 ? 10.106 -2.057 3.126 1.00 98.31 67 LYS A C 1
ATOM 549 O O . LYS A 1 67 ? 9.615 -1.317 2.287 1.00 98.31 67 LYS A O 1
ATOM 554 N N . ALA A 1 68 ? 9.376 -2.716 4.024 1.00 97.94 68 ALA A N 1
ATOM 555 C CA . ALA A 1 68 ? 7.913 -2.650 4.079 1.00 97.94 68 ALA A CA 1
ATOM 556 C C . ALA A 1 68 ? 7.392 -1.208 4.221 1.00 97.94 68 ALA A C 1
ATOM 558 O O . ALA A 1 68 ? 6.519 -0.786 3.463 1.00 97.94 68 ALA A O 1
ATOM 559 N N . ILE A 1 69 ? 7.982 -0.428 5.134 1.00 97.12 69 ILE A N 1
ATOM 560 C CA . ILE A 1 69 ? 7.668 0.997 5.308 1.00 97.12 69 ILE A CA 1
ATOM 561 C C . ILE A 1 69 ? 7.927 1.752 4.006 1.00 97.12 69 ILE A C 1
ATOM 563 O O . ILE A 1 69 ? 7.032 2.441 3.525 1.00 97.12 69 ILE A O 1
ATOM 567 N N . ARG A 1 70 ? 9.111 1.581 3.401 1.00 98.19 70 ARG A N 1
ATOM 568 C CA . ARG A 1 70 ? 9.444 2.244 2.136 1.00 98.19 70 ARG A CA 1
ATOM 569 C C . ARG A 1 70 ? 8.435 1.907 1.039 1.00 98.19 70 ARG A C 1
ATOM 571 O O . ARG A 1 70 ? 7.994 2.811 0.349 1.00 98.19 70 ARG A O 1
ATOM 578 N N . LEU A 1 71 ? 8.045 0.641 0.884 1.00 98.12 71 LEU A N 1
ATOM 579 C CA . LEU A 1 71 ? 7.076 0.237 -0.141 1.00 98.12 71 LEU A CA 1
ATOM 580 C C . LEU A 1 71 ? 5.725 0.946 0.031 1.00 98.12 71 LEU A C 1
ATOM 582 O O . LEU A 1 71 ? 5.151 1.381 -0.961 1.00 98.12 71 LEU A O 1
ATOM 586 N N . LEU A 1 72 ? 5.245 1.133 1.266 1.00 97.12 72 LEU A N 1
ATOM 587 C CA . LEU A 1 72 ? 4.054 1.955 1.508 1.00 97.12 72 LEU A CA 1
ATOM 588 C C . LEU A 1 72 ? 4.279 3.430 1.167 1.00 97.12 72 LEU A C 1
ATOM 590 O O . LEU A 1 72 ? 3.380 4.064 0.629 1.00 97.12 72 LEU A O 1
ATOM 594 N N . GLU A 1 73 ? 5.449 3.987 1.479 1.00 97.25 73 GLU A N 1
ATOM 595 C CA . GLU A 1 73 ? 5.764 5.387 1.175 1.00 97.25 73 GLU A CA 1
ATOM 596 C C . GLU A 1 73 ? 5.807 5.667 -0.333 1.00 97.25 73 GLU A C 1
ATOM 598 O O . GLU A 1 73 ? 5.311 6.705 -0.756 1.00 97.25 73 GLU A O 1
ATOM 603 N N . GLU A 1 74 ? 6.316 4.735 -1.145 1.00 97.81 74 GLU A N 1
ATOM 604 C CA . GLU A 1 74 ? 6.321 4.844 -2.617 1.00 97.81 74 GLU A CA 1
ATOM 605 C C . GLU A 1 74 ? 4.885 4.875 -3.196 1.00 97.81 74 GLU A C 1
ATOM 607 O O . GLU A 1 74 ? 4.632 5.468 -4.249 1.00 97.81 74 GLU A O 1
ATOM 612 N N . LEU A 1 75 ? 3.920 4.267 -2.495 1.00 97.56 75 LEU A N 1
ATOM 613 C CA . LEU A 1 75 ? 2.504 4.232 -2.879 1.00 97.56 75 LEU A CA 1
ATOM 614 C C . LEU A 1 75 ? 1.693 5.411 -2.316 1.00 97.56 75 LEU A C 1
ATOM 616 O O . LEU A 1 75 ? 0.634 5.734 -2.856 1.00 97.56 75 LEU A O 1
ATOM 620 N N . ASP A 1 76 ? 2.142 6.025 -1.223 1.00 96.75 76 ASP A N 1
ATOM 621 C CA . ASP A 1 76 ? 1.406 7.035 -0.457 1.00 96.75 76 ASP A CA 1
ATOM 622 C C . ASP A 1 76 ? 1.207 8.355 -1.224 1.00 96.75 76 ASP A C 1
ATOM 624 O O . ASP A 1 76 ? 2.011 8.732 -2.073 1.00 96.75 76 ASP A O 1
ATOM 628 N N . GLU A 1 77 ? 0.127 9.084 -0.932 1.00 94.88 77 GLU A N 1
ATOM 629 C CA . GLU A 1 77 ? -0.196 10.355 -1.600 1.00 94.88 77 GLU A CA 1
ATOM 630 C C . GLU A 1 77 ? 0.672 11.548 -1.198 1.00 94.88 77 GLU A C 1
ATOM 632 O O . GLU A 1 77 ? 0.708 12.532 -1.934 1.00 94.88 77 GLU A O 1
ATOM 637 N N . GLN A 1 78 ? 1.361 11.484 -0.058 1.00 93.25 78 GLN A N 1
ATOM 638 C CA . GLN A 1 78 ? 2.243 12.555 0.404 1.00 93.25 78 GLN A CA 1
ATOM 639 C C . GLN A 1 78 ? 3.690 12.334 -0.033 1.00 93.25 78 GLN A C 1
ATOM 641 O O . GLN A 1 78 ? 4.385 13.298 -0.348 1.00 93.25 78 GLN A O 1
ATOM 646 N N . LYS A 1 79 ? 4.157 11.080 -0.017 1.00 94.38 79 LYS A N 1
ATOM 647 C CA . LYS A 1 79 ? 5.563 10.735 -0.295 1.00 94.38 79 LYS A CA 1
ATOM 648 C C . LYS A 1 79 ? 5.798 10.111 -1.668 1.00 94.38 79 LYS A C 1
ATOM 650 O O . LYS A 1 79 ? 6.920 10.180 -2.161 1.00 94.38 79 LYS A O 1
ATOM 655 N N . GLY A 1 80 ? 4.771 9.518 -2.263 1.00 95.00 80 GLY A N 1
ATOM 656 C CA . GLY A 1 80 ? 4.885 8.703 -3.461 1.00 95.00 80 GLY A CA 1
ATOM 657 C C . GLY A 1 80 ? 3.870 9.081 -4.532 1.00 95.00 80 GLY A C 1
ATOM 658 O O . GLY A 1 80 ? 3.562 10.252 -4.759 1.00 95.00 80 GLY A O 1
ATOM 659 N N . LEU A 1 81 ? 3.370 8.063 -5.230 1.00 94.44 81 LEU A N 1
ATOM 660 C CA . LEU A 1 81 ? 2.538 8.234 -6.425 1.00 94.44 81 LEU A CA 1
ATOM 661 C C . LEU A 1 81 ? 1.043 8.420 -6.128 1.00 94.44 81 LEU A C 1
ATOM 663 O O . LEU A 1 81 ? 0.268 8.674 -7.046 1.00 94.44 81 LEU A O 1
ATOM 667 N N . GLY A 1 82 ? 0.620 8.307 -4.866 1.00 95.94 82 GLY A N 1
ATOM 668 C CA . GLY A 1 82 ? -0.776 8.507 -4.469 1.00 95.94 82 GLY A CA 1
ATOM 669 C C . GLY A 1 82 ? -1.730 7.375 -4.817 1.00 95.94 82 GLY A C 1
ATOM 670 O O . GLY A 1 82 ? -2.935 7.601 -4.894 1.00 95.94 82 GLY A O 1
ATOM 671 N N . LEU A 1 83 ? -1.213 6.157 -4.958 1.00 97.06 83 LEU A N 1
ATOM 672 C CA . LEU A 1 83 ? -1.996 4.927 -5.084 1.00 97.06 83 LEU A CA 1
ATOM 673 C C . LEU A 1 83 ? -2.728 4.557 -3.789 1.00 97.06 83 LEU A C 1
ATOM 675 O O . LEU A 1 83 ? -3.781 3.920 -3.840 1.00 97.06 83 LEU A O 1
ATOM 679 N N . ILE A 1 84 ? -2.215 4.995 -2.639 1.00 97.56 84 ILE A N 1
ATOM 680 C CA . ILE A 1 84 ? -2.878 4.841 -1.345 1.00 97.56 84 ILE A CA 1
ATOM 681 C C . ILE A 1 84 ? -2.969 6.174 -0.605 1.00 97.56 84 ILE A C 1
ATOM 683 O O . ILE A 1 84 ? -2.139 7.069 -0.761 1.00 97.56 84 ILE A O 1
ATOM 687 N N . LYS A 1 85 ? -3.980 6.278 0.253 1.00 96.94 85 LYS A N 1
ATOM 688 C CA . LYS A 1 85 ? -4.089 7.310 1.280 1.00 96.94 85 LYS A CA 1
ATOM 689 C C . LYS A 1 85 ? -4.111 6.650 2.648 1.00 96.94 85 LYS A C 1
ATOM 691 O O . LYS A 1 85 ? -5.026 5.884 2.952 1.00 96.94 85 LYS A O 1
ATOM 696 N N . LYS A 1 86 ? -3.136 6.986 3.487 1.00 94.44 86 LYS A N 1
ATOM 697 C CA . LYS A 1 86 ? -3.076 6.531 4.876 1.00 94.44 86 LYS A CA 1
ATOM 698 C C . LYS A 1 86 ? -3.818 7.499 5.798 1.00 94.44 86 LYS A C 1
ATOM 700 O O . LYS A 1 86 ? -3.559 8.699 5.786 1.00 94.44 86 LYS A O 1
ATOM 705 N N . LYS A 1 87 ? -4.707 6.974 6.643 1.00 92.75 87 LYS A N 1
ATOM 706 C CA . LYS A 1 87 ? -5.343 7.712 7.743 1.00 92.75 87 LYS A CA 1
ATOM 707 C C . LYS A 1 87 ? -4.901 7.100 9.066 1.00 92.75 87 LYS A C 1
ATOM 709 O O . LYS A 1 87 ? -5.305 5.987 9.408 1.00 92.75 87 LYS A O 1
ATOM 714 N N . THR A 1 88 ? -4.064 7.833 9.797 1.00 88.25 88 THR A N 1
ATOM 715 C CA . THR A 1 88 ? -3.630 7.434 11.138 1.00 88.25 88 THR A CA 1
ATOM 716 C C . THR A 1 88 ? -4.817 7.452 12.081 1.00 88.25 88 THR A C 1
ATOM 718 O O . THR A 1 88 ? -5.534 8.450 12.175 1.00 88.25 88 THR A O 1
ATOM 721 N N . GLN A 1 89 ? -5.026 6.343 12.776 1.00 83.56 89 GLN A N 1
ATOM 722 C CA . GLN A 1 89 ? -5.999 6.273 13.850 1.00 83.56 89 GLN A CA 1
ATOM 723 C C . GLN A 1 89 ? -5.295 6.613 15.164 1.00 83.56 89 GLN A C 1
ATOM 725 O O . GLN A 1 89 ? -4.173 6.177 15.407 1.00 83.56 89 GLN A O 1
ATOM 730 N N . GLY A 1 90 ? -5.927 7.427 16.009 1.00 83.56 90 GLY A N 1
ATOM 731 C CA . GLY A 1 90 ? -5.393 7.696 17.343 1.00 83.56 90 GLY A CA 1
ATOM 732 C C . GLY A 1 90 ? -5.272 6.411 18.176 1.00 83.56 90 GLY A C 1
ATOM 733 O O . GLY A 1 90 ? -6.037 5.459 18.000 1.00 83.56 90 GLY A O 1
ATOM 734 N N . GLY A 1 91 ? -4.331 6.398 19.122 1.00 82.25 91 GLY A N 1
ATOM 735 C CA . GLY A 1 91 ? -4.096 5.260 20.016 1.00 82.25 91 GLY A CA 1
ATOM 736 C C . GLY A 1 91 ? -3.263 4.139 19.381 1.00 82.25 91 GLY A C 1
ATOM 737 O O . GLY A 1 91 ? -2.391 4.396 18.561 1.00 82.25 91 GLY A O 1
ATOM 738 N N . LYS A 1 92 ? -3.510 2.886 19.797 1.00 78.19 92 LYS A N 1
ATOM 739 C CA . LYS A 1 92 ? -2.823 1.672 19.297 1.00 78.19 92 LYS A CA 1
ATOM 740 C C . LYS A 1 92 ? -3.542 1.004 18.112 1.00 78.19 92 LYS A C 1
ATOM 742 O O . LYS A 1 92 ? -3.298 -0.165 17.830 1.00 78.19 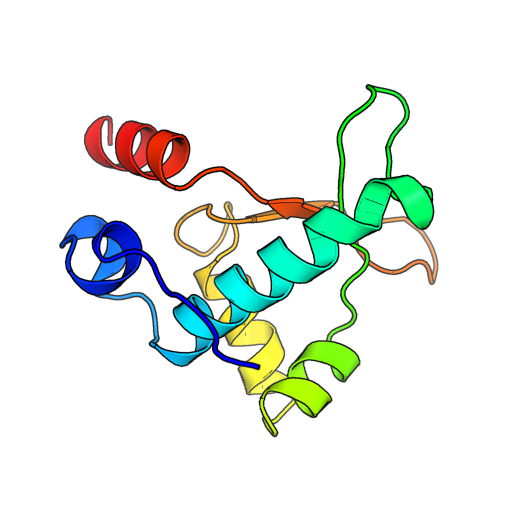92 LYS A O 1
ATOM 747 N N . LYS A 1 93 ? -4.480 1.705 17.471 1.00 82.12 93 LYS A N 1
ATOM 748 C CA . LYS A 1 93 ? -5.247 1.157 16.347 1.00 82.12 93 LYS A CA 1
ATOM 749 C C . LYS A 1 93 ? -4.391 1.156 15.071 1.00 82.12 93 LYS A C 1
ATOM 751 O O . LYS A 1 93 ? -3.589 2.076 14.897 1.00 82.12 93 LYS A O 1
ATOM 756 N N . PRO A 1 94 ? -4.524 0.144 14.198 1.00 84.00 94 PRO A N 1
ATOM 757 C CA . PRO A 1 94 ? -3.816 0.121 12.924 1.00 84.00 94 PRO A CA 1
ATOM 758 C C . PRO A 1 94 ? -4.235 1.302 12.040 1.00 84.00 94 PRO A C 1
ATOM 760 O O . PRO A 1 94 ? -5.288 1.911 12.212 1.00 84.00 94 PRO A O 1
ATOM 763 N N . ASN A 1 95 ? -3.393 1.657 11.075 1.00 89.69 95 ASN A N 1
ATOM 764 C CA . ASN A 1 95 ? -3.751 2.699 10.120 1.00 89.69 95 ASN A CA 1
ATOM 765 C C . ASN A 1 95 ? -4.810 2.176 9.148 1.00 89.69 95 ASN A C 1
ATOM 767 O O . ASN A 1 95 ? -4.707 1.044 8.676 1.00 89.69 95 ASN A O 1
ATOM 771 N N . ARG A 1 96 ? -5.758 3.039 8.771 1.00 94.62 96 ARG A N 1
ATOM 772 C CA . ARG A 1 96 ? -6.652 2.765 7.641 1.00 94.62 96 ARG A CA 1
ATOM 773 C C . ARG A 1 96 ? -5.946 3.140 6.346 1.00 94.62 96 ARG A C 1
ATOM 775 O O . ARG A 1 96 ? -5.485 4.278 6.208 1.00 94.62 96 ARG A O 1
ATOM 782 N N . LEU A 1 97 ? -5.876 2.210 5.404 1.00 96.94 97 LEU A N 1
ATOM 783 C CA . LEU A 1 97 ? -5.383 2.457 4.054 1.00 96.94 97 LEU A CA 1
ATOM 784 C C . LEU A 1 97 ? -6.558 2.490 3.084 1.00 96.94 97 LEU A C 1
ATOM 786 O O . LEU A 1 97 ? -7.297 1.520 2.946 1.00 96.94 97 LEU A O 1
ATOM 790 N N . TYR A 1 98 ? -6.711 3.615 2.398 1.00 97.62 98 TYR A N 1
ATOM 791 C CA . TYR A 1 98 ? -7.684 3.779 1.328 1.00 97.62 98 TYR A CA 1
ATOM 792 C C . TYR A 1 98 ? -6.964 3.658 -0.008 1.00 97.62 98 TYR A C 1
ATOM 794 O O . TYR A 1 98 ? -6.099 4.481 -0.317 1.00 97.62 98 TYR A O 1
ATOM 802 N N . LEU A 1 99 ? -7.327 2.660 -0.806 1.00 97.19 99 LEU A N 1
ATOM 803 C CA . LEU A 1 99 ? -6.746 2.470 -2.129 1.00 97.19 99 LEU A CA 1
ATOM 804 C C . LEU A 1 99 ? -7.422 3.401 -3.140 1.00 97.19 99 LEU A C 1
ATOM 806 O O . LEU A 1 99 ? -8.639 3.599 -3.113 1.00 97.19 99 LEU A O 1
ATOM 810 N N . LYS A 1 100 ? -6.631 3.996 -4.034 1.00 95.88 100 LYS A N 1
ATOM 811 C CA . LYS A 1 100 ? -7.140 4.795 -5.152 1.00 95.88 100 LYS A CA 1
ATOM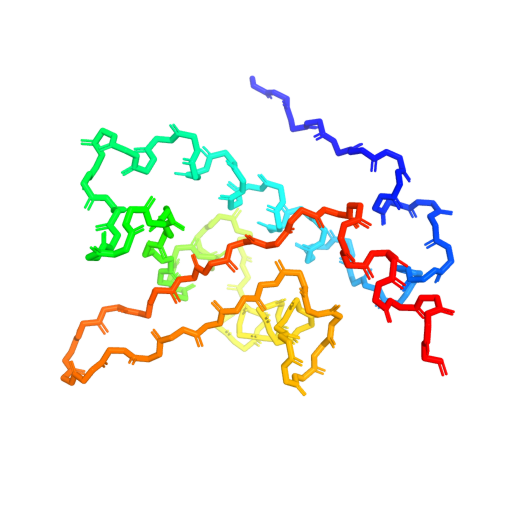 812 C C . LYS A 1 100 ? -7.112 3.963 -6.434 1.00 95.88 100 LYS A C 1
ATOM 814 O O . LYS A 1 100 ? -6.106 3.302 -6.683 1.00 95.88 100 LYS A O 1
ATOM 819 N N . PRO A 1 101 ? -8.159 4.016 -7.275 1.00 93.50 101 PRO A N 1
ATOM 820 C CA . PRO A 1 101 ? -8.140 3.355 -8.577 1.00 93.50 101 PRO A CA 1
ATOM 821 C C . PRO A 1 101 ? -7.018 3.887 -9.479 1.00 93.50 101 PRO A C 1
ATOM 823 O O . PRO A 1 101 ? -6.828 5.103 -9.569 1.00 93.50 101 PRO A O 1
ATOM 826 N N . LEU A 1 102 ? -6.345 2.995 -10.216 1.00 92.94 102 LEU A N 1
ATOM 827 C CA . LEU A 1 102 ? -5.260 3.351 -11.147 1.00 92.94 102 LEU A CA 1
ATOM 828 C C . LEU A 1 102 ? -5.655 4.462 -12.127 1.00 92.94 102 LEU A C 1
ATOM 830 O O . LEU A 1 102 ? -4.904 5.415 -12.315 1.00 92.94 102 LEU A O 1
ATOM 834 N N . ALA A 1 103 ? -6.855 4.380 -12.710 1.00 92.44 103 ALA A N 1
ATOM 835 C CA . ALA A 1 103 ? -7.348 5.370 -13.669 1.00 92.44 103 ALA A CA 1
ATOM 836 C C . ALA A 1 103 ? -7.428 6.786 -13.072 1.00 92.44 103 ALA A C 1
ATOM 838 O O . ALA A 1 103 ? -7.124 7.766 -13.753 1.00 92.44 103 ALA A O 1
ATOM 839 N N . LYS A 1 104 ? -7.797 6.894 -11.789 1.00 94.00 104 LYS A N 1
ATOM 840 C CA . LYS A 1 104 ? -7.860 8.174 -11.081 1.00 94.00 104 LYS A CA 1
ATOM 841 C C . LYS A 1 104 ? -6.461 8.744 -10.869 1.00 94.00 104 LYS A C 1
ATOM 843 O O . LYS A 1 104 ? -6.228 9.901 -11.198 1.00 94.00 104 LYS A O 1
ATOM 848 N N . VAL A 1 105 ? -5.532 7.920 -10.389 1.00 94.50 105 VAL A N 1
ATOM 849 C CA . VAL A 1 105 ? -4.143 8.342 -10.155 1.00 94.50 105 VAL A CA 1
ATOM 850 C C . VAL A 1 105 ? -3.467 8.754 -11.461 1.00 94.50 105 VAL A C 1
ATOM 852 O O . VAL A 1 105 ? -2.824 9.793 -11.517 1.00 94.50 105 VAL A O 1
ATOM 855 N N . LEU A 1 106 ? -3.678 8.010 -12.548 1.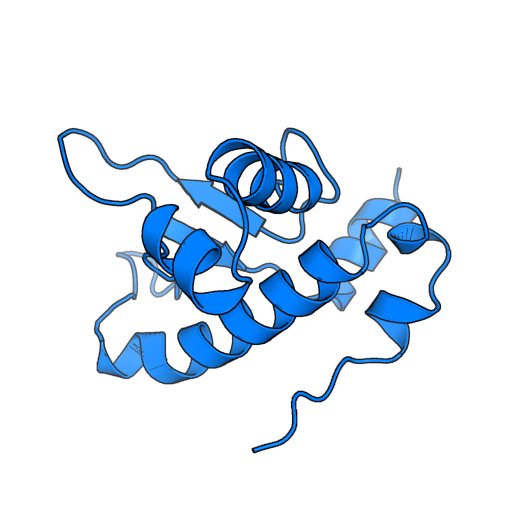00 92.50 106 LEU A N 1
ATOM 856 C CA . LEU A 1 106 ? -3.159 8.373 -13.869 1.00 92.50 106 LEU A CA 1
ATOM 857 C C . LEU A 1 106 ? -3.680 9.720 -14.367 1.00 92.50 106 LEU A C 1
ATOM 859 O O . LEU A 1 106 ? -2.926 10.469 -14.982 1.00 92.50 106 LEU A O 1
ATOM 863 N N . LYS A 1 107 ? -4.956 10.029 -14.123 1.00 93.38 107 LYS A N 1
ATOM 864 C CA . LYS A 1 107 ? -5.518 11.339 -14.456 1.00 93.38 107 LYS A CA 1
ATOM 865 C C . LYS A 1 107 ? -4.830 12.443 -13.644 1.00 93.38 107 LYS A C 1
ATOM 867 O O . LYS A 1 107 ? -4.332 13.392 -14.234 1.00 93.38 107 LYS A O 1
ATOM 872 N N . GLU A 1 108 ? -4.718 12.260 -12.328 1.00 92.62 108 GLU A N 1
ATOM 873 C CA . GLU A 1 108 ? -4.055 13.209 -11.419 1.00 92.62 108 GLU A CA 1
ATOM 874 C C . GLU A 1 108 ? -2.569 13.427 -11.763 1.00 92.62 108 GLU A C 1
ATOM 876 O O . GLU A 1 108 ? -2.056 14.528 -11.593 1.00 92.62 108 GL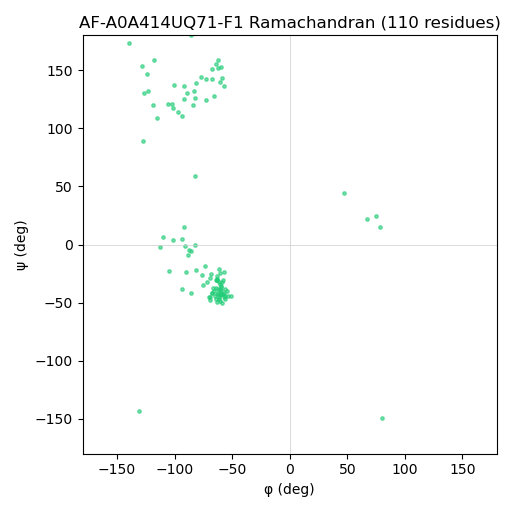U A O 1
ATOM 881 N N . LEU A 1 109 ? -1.866 12.400 -12.254 1.00 88.75 109 LEU A N 1
ATOM 882 C CA . LEU A 1 109 ? -0.462 12.505 -12.672 1.00 88.75 109 LEU A CA 1
ATOM 883 C C . LEU A 1 109 ? -0.277 13.204 -14.025 1.00 88.75 109 LEU A C 1
ATOM 885 O O . LEU A 1 109 ? 0.787 13.762 -14.255 1.00 88.75 109 LEU A O 1
ATOM 889 N N . LYS A 1 110 ? -1.277 13.177 -14.915 1.00 87.44 110 LYS A N 1
ATOM 890 C CA . LYS A 1 110 ? -1.236 13.875 -16.215 1.00 87.44 110 LYS A CA 1
ATOM 891 C C . LYS A 1 110 ? -1.580 15.360 -16.117 1.00 87.44 110 LYS A C 1
ATOM 893 O O . LYS A 1 110 ? -1.267 16.115 -17.029 1.00 87.44 110 LYS A O 1
ATOM 898 N N . GLU A 1 111 ? -2.287 15.748 -15.061 1.00 86.12 111 GLU A N 1
ATOM 899 C CA . GLU A 1 111 ? -2.700 17.131 -14.795 1.00 86.12 111 GLU A CA 1
ATOM 900 C C . GLU A 1 111 ? -1.636 17.930 -14.015 1.00 86.12 111 GLU A C 1
ATOM 902 O O . GLU A 1 111 ? -1.819 19.126 -13.790 1.00 86.12 111 GLU A O 1
ATOM 907 N N . LYS A 1 112 ? -0.542 17.276 -13.604 1.00 69.81 112 LYS A N 1
ATOM 908 C CA . LYS A 1 112 ? 0.636 17.878 -12.963 1.00 69.81 112 LYS A CA 1
ATOM 909 C C . LYS A 1 112 ? 1.727 18.161 -13.986 1.00 69.81 112 LYS A C 1
ATOM 911 O O . LYS A 1 112 ? 2.394 19.203 -13.816 1.00 69.81 112 LYS A O 1
#

Mean predicted aligned error: 3.18 Å

Radius of gyration: 13.86 Å; Cα contacts (8 Å, |Δi|>4): 141; chains: 1; bounding box: 32×37×39 Å

InterPro domains:
  IPR010724 Replication initiator A, N-terminal [PF06970] (4-103)
  IPR036388 Winged helix-like DNA-binding domain superfamily [G3DSA:1.10.10.10] (2-112)

Sequence (112 aa):
NVILIPKELVFTEAFAKLPGDAQILYFVMLEYLNDAEEKGWIDEEGKLYIEFPIQEIMNLLHCSERKAIRLLEELDEQKGLGLIKKKTQGGKKPNRLYLKPLAKVLKELKEK